Protein AF-A0AAQ1GKQ0-F1 (afdb_monomer_lite)

Foldseek 3Di:
DKWWFFFAADPVDPDPCRRTPIFIADPVVCVVTHTPDTPTDDQAAGPPPRDRPDD

pLDDT: mean 85.99, std 9.81, range [50.16, 94.06]

Radius of gyration: 11.34 Å; chains: 1; bounding box: 29×19×31 Å

Sequence (55 aa):
MNNSYQVQGDLASEKSSEAYPTMVLCEDCVANHEVLVDEGPSNEDCEDCGNSSDE

Structure (mmCIF, N/CA/C/O backbone):
data_AF-A0AAQ1GKQ0-F1
#
_entry.id   AF-A0AAQ1GKQ0-F1
#
loop_
_atom_site.group_PDB
_atom_site.id
_atom_site.type_symbol
_atom_site.label_atom_id
_atom_site.label_alt_id
_atom_site.label_comp_id
_atom_site.label_asym_id
_atom_site.label_entity_id
_atom_site.label_seq_id
_atom_site.pdbx_PDB_ins_code
_atom_site.Cartn_x
_atom_site.Cartn_y
_atom_site.Cartn_z
_atom_site.occupancy
_atom_site.B_iso_or_equiv
_atom_site.auth_seq_id
_atom_site.auth_comp_id
_atom_site.auth_asym_id
_atom_site.auth_atom_id
_atom_site.pdbx_PDB_model_num
ATOM 1 N N . MET A 1 1 ? 10.546 0.934 -10.905 1.00 76.75 1 MET A N 1
ATOM 2 C CA . MET A 1 1 ? 11.183 1.651 -9.775 1.00 76.75 1 MET A CA 1
ATOM 3 C C . MET A 1 1 ? 10.220 1.556 -8.608 1.00 76.75 1 MET A C 1
ATOM 5 O O . MET A 1 1 ? 9.023 1.661 -8.849 1.00 76.75 1 MET A O 1
ATOM 9 N N . ASN A 1 2 ? 10.700 1.272 -7.399 1.00 90.19 2 ASN A N 1
ATOM 10 C CA . ASN A 1 2 ? 9.816 1.042 -6.255 1.00 90.19 2 ASN A CA 1
ATOM 11 C C . ASN A 1 2 ? 9.639 2.345 -5.481 1.00 90.19 2 ASN A C 1
ATOM 13 O O . ASN A 1 2 ? 10.575 3.139 -5.384 1.00 90.19 2 ASN A O 1
ATOM 17 N N . ASN A 1 3 ? 8.455 2.558 -4.925 1.00 93.19 3 ASN A N 1
ATOM 18 C CA . ASN A 1 3 ? 8.121 3.768 -4.186 1.00 93.1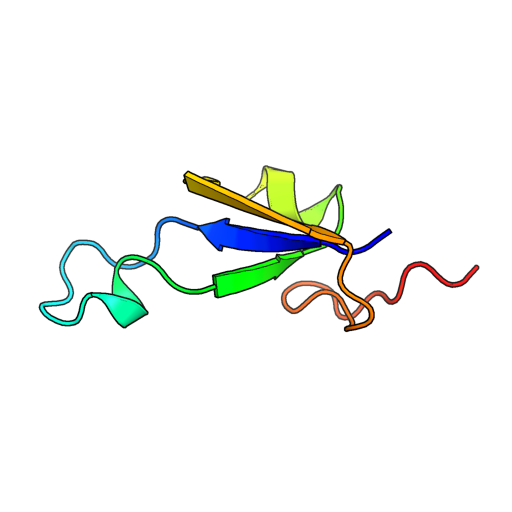9 3 ASN A CA 1
ATOM 19 C C . ASN A 1 3 ? 7.449 3.393 -2.868 1.00 93.19 3 ASN A C 1
ATOM 21 O O . ASN A 1 3 ? 6.770 2.370 -2.759 1.00 93.19 3 ASN A O 1
ATOM 25 N N . SER A 1 4 ? 7.655 4.237 -1.867 1.00 93.62 4 SER A N 1
ATOM 26 C CA . SER A 1 4 ? 6.981 4.134 -0.581 1.00 93.62 4 SER A CA 1
ATOM 27 C C . SER A 1 4 ? 5.617 4.803 -0.682 1.00 93.62 4 SER A C 1
ATOM 29 O O . SER A 1 4 ? 5.517 5.984 -1.018 1.00 93.62 4 SER A O 1
ATOM 31 N N . TYR A 1 5 ? 4.566 4.062 -0.354 1.00 93.25 5 TYR A N 1
ATOM 32 C CA . TYR A 1 5 ? 3.193 4.544 -0.394 1.00 93.25 5 TYR A CA 1
ATOM 33 C C . TYR A 1 5 ? 2.524 4.334 0.954 1.00 93.25 5 TYR A C 1
ATOM 35 O O . TYR A 1 5 ? 2.612 3.255 1.537 1.00 93.25 5 TYR A O 1
ATOM 43 N N . GLN A 1 6 ? 1.799 5.338 1.435 1.00 93.69 6 GLN A N 1
ATOM 44 C CA . GLN A 1 6 ? 0.801 5.117 2.472 1.00 93.69 6 GLN A CA 1
ATOM 45 C C . GLN A 1 6 ? -0.487 4.676 1.791 1.00 93.69 6 GLN A C 1
ATOM 47 O O . GLN A 1 6 ? -1.058 5.431 1.000 1.00 93.69 6 GLN A O 1
ATOM 52 N N . VAL A 1 7 ? -0.934 3.461 2.086 1.00 93.25 7 VAL A N 1
ATOM 53 C CA . VAL A 1 7 ? -2.151 2.895 1.502 1.00 93.25 7 VAL A CA 1
ATOM 54 C C . VAL A 1 7 ? -3.244 2.773 2.551 1.00 93.25 7 VAL A C 1
ATOM 56 O O . VAL A 1 7 ? -2.975 2.768 3.752 1.00 93.25 7 VAL A O 1
ATOM 59 N N . GLN A 1 8 ? -4.491 2.669 2.107 1.00 91.38 8 GLN A N 1
ATOM 60 C CA . GLN A 1 8 ? -5.600 2.359 2.997 1.00 91.38 8 GLN A CA 1
ATOM 61 C C . GLN A 1 8 ? -5.555 0.880 3.401 1.00 91.38 8 GLN A C 1
ATOM 63 O O . GLN A 1 8 ? -5.643 -0.014 2.560 1.00 91.38 8 GLN A O 1
ATOM 68 N N . GLY A 1 9 ? -5.408 0.644 4.699 1.00 87.38 9 GLY A N 1
ATOM 69 C CA . GLY A 1 9 ? -5.463 -0.663 5.338 1.00 87.38 9 GLY A CA 1
ATOM 70 C C . GLY A 1 9 ? -6.814 -0.904 6.005 1.00 87.38 9 GLY A C 1
ATOM 71 O O . GLY A 1 9 ? -7.875 -0.638 5.436 1.00 87.38 9 GLY A O 1
ATOM 72 N N . ASP A 1 10 ? -6.783 -1.420 7.231 1.00 83.94 10 ASP A N 1
ATOM 73 C CA . ASP A 1 10 ? -7.986 -1.840 7.940 1.00 83.94 10 ASP A CA 1
ATOM 74 C C . ASP A 1 10 ? -8.598 -0.676 8.733 1.00 83.94 10 ASP A C 1
ATOM 76 O O . ASP A 1 10 ? -8.224 -0.389 9.870 1.00 83.94 10 ASP A O 1
ATOM 80 N N . LEU A 1 11 ? -9.555 0.023 8.115 1.00 81.00 11 LEU A N 1
ATOM 81 C CA . LEU A 1 11 ? -10.256 1.158 8.731 1.00 81.00 11 LEU A CA 1
ATOM 82 C C . LEU A 1 11 ? -11.105 0.769 9.953 1.00 81.00 11 LEU A C 1
ATOM 84 O O . LEU A 1 11 ? -11.558 1.651 10.685 1.00 81.00 11 LEU A O 1
ATOM 88 N N . ALA A 1 12 ? -11.361 -0.527 1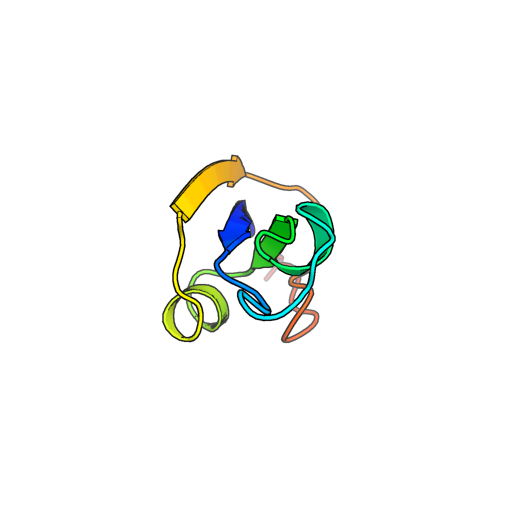0.163 1.00 83.12 12 ALA A N 1
ATOM 89 C CA . ALA A 1 12 ? -12.021 -1.011 11.37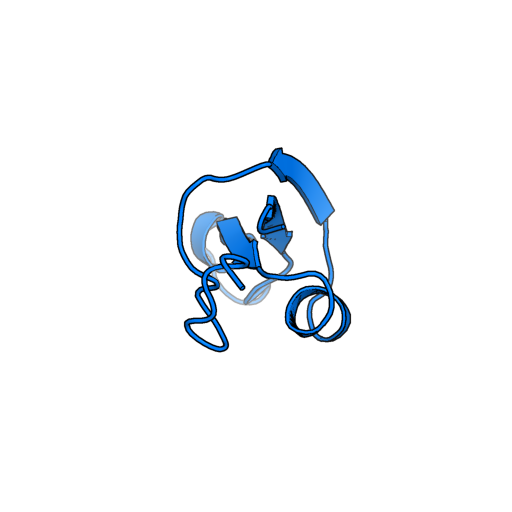0 1.00 83.12 12 ALA A CA 1
ATOM 90 C C . ALA A 1 12 ? -11.039 -1.159 12.545 1.00 83.12 12 ALA A C 1
ATOM 92 O O . ALA A 1 12 ? -11.481 -1.331 13.683 1.00 83.12 12 ALA A O 1
ATOM 93 N N . SER A 1 13 ? -9.730 -1.064 12.295 1.00 76.38 13 SER A N 1
ATOM 94 C CA . SER A 1 13 ? -8.716 -1.106 13.338 1.00 76.38 13 SER A CA 1
ATOM 95 C C . SER A 1 13 ? -8.624 0.231 14.077 1.00 76.38 13 SER A C 1
ATOM 97 O O . SER A 1 13 ? -8.501 1.303 13.487 1.00 76.38 13 SER A O 1
ATOM 99 N N . GLU A 1 14 ? -8.636 0.174 15.410 1.00 76.50 14 GLU A N 1
ATOM 100 C CA . GLU A 1 14 ? -8.459 1.350 16.276 1.00 76.50 14 GLU A CA 1
ATOM 101 C C . GLU A 1 14 ? -7.037 1.934 16.180 1.00 76.50 14 GLU A C 1
ATOM 103 O O . GLU A 1 14 ? -6.789 3.063 16.616 1.00 76.50 14 GLU A O 1
ATOM 108 N N . LYS A 1 15 ? -6.084 1.187 15.604 1.00 77.31 15 LYS A N 1
ATOM 109 C CA . LYS A 1 15 ? -4.712 1.649 15.402 1.00 77.31 15 LYS A CA 1
ATOM 110 C C . LYS A 1 15 ? -4.528 2.294 14.038 1.00 77.31 15 LYS A C 1
ATOM 112 O O . LYS A 1 15 ? -4.608 1.651 12.997 1.00 77.31 15 LYS A O 1
ATOM 117 N N . SER A 1 16 ? -4.117 3.557 14.066 1.00 73.00 16 SER A N 1
ATOM 118 C CA . SER A 1 16 ? -3.853 4.366 12.873 1.00 73.00 16 SER A CA 1
ATOM 119 C C . SER A 1 16 ? -2.814 3.751 11.926 1.00 73.00 16 SER A C 1
ATOM 121 O O . SER A 1 16 ? -2.931 3.921 10.722 1.00 73.00 16 SER A O 1
ATOM 123 N N . SER A 1 17 ? -1.827 3.015 12.449 1.00 76.38 17 SER A N 1
ATOM 124 C CA . SER A 1 17 ? -0.814 2.325 11.634 1.00 76.38 17 SER A CA 1
ATOM 125 C C . SER A 1 17 ? -1.358 1.113 10.874 1.00 76.38 17 SER A C 1
ATOM 127 O O . SER A 1 17 ? -0.785 0.736 9.861 1.00 76.38 17 SER A O 1
ATOM 129 N N . GLU A 1 18 ? -2.437 0.496 11.360 1.00 79.44 18 GLU A N 1
ATOM 130 C CA . GLU A 1 18 ? -3.102 -0.632 10.693 1.00 79.44 18 GLU A CA 1
ATOM 131 C C . GLU A 1 18 ? -4.157 -0.133 9.699 1.00 79.44 18 GLU A C 1
ATOM 133 O O . GLU A 1 18 ? -4.351 -0.734 8.646 1.00 79.44 18 GLU A O 1
ATOM 138 N N . ALA A 1 19 ? -4.789 1.004 10.005 1.00 87.12 19 ALA A N 1
ATOM 139 C CA . ALA A 1 19 ? -5.696 1.695 9.096 1.00 87.12 19 ALA A CA 1
ATOM 140 C C . ALA A 1 19 ? -4.970 2.331 7.902 1.00 87.12 19 ALA A C 1
ATOM 142 O O . ALA A 1 19 ? -5.543 2.404 6.818 1.00 87.12 19 ALA A O 1
ATOM 143 N N . TYR A 1 20 ? -3.724 2.779 8.091 1.00 89.69 20 TYR A N 1
ATOM 144 C CA . TYR A 1 20 ? -2.927 3.462 7.069 1.00 89.69 20 TYR A CA 1
ATOM 145 C C . TYR A 1 20 ? -1.468 2.976 7.067 1.00 89.69 20 TYR A C 1
ATOM 147 O O . TYR A 1 20 ? -0.566 3.720 7.472 1.00 89.69 20 TYR A O 1
ATOM 155 N N . PRO A 1 21 ? -1.212 1.716 6.679 1.00 92.00 21 PRO A N 1
ATOM 156 C CA . PRO A 1 21 ? 0.141 1.193 6.610 1.00 92.00 21 PRO A CA 1
ATOM 157 C C . PRO A 1 21 ? 0.936 1.857 5.480 1.00 92.00 21 PRO A C 1
ATOM 159 O O . PRO A 1 21 ? 0.412 2.159 4.405 1.00 92.00 21 PRO A O 1
ATOM 162 N N . THR A 1 22 ? 2.230 2.051 5.726 1.00 92.12 22 THR A N 1
ATOM 163 C CA . THR A 1 22 ? 3.194 2.431 4.692 1.00 92.12 22 THR A CA 1
ATOM 164 C C . THR A 1 22 ? 3.803 1.164 4.109 1.00 92.12 22 THR A C 1
ATOM 166 O O . THR A 1 22 ? 4.332 0.348 4.862 1.00 92.12 22 THR A O 1
ATOM 169 N N . MET A 1 23 ? 3.729 0.998 2.791 1.00 92.44 23 MET A N 1
ATOM 170 C CA . MET A 1 23 ? 4.255 -0.163 2.075 1.00 92.44 23 MET A CA 1
ATOM 171 C C . MET A 1 23 ? 5.057 0.284 0.858 1.00 92.44 23 MET A C 1
ATOM 173 O O . MET A 1 23 ? 4.705 1.260 0.192 1.00 92.44 23 MET A O 1
ATOM 177 N N . VAL A 1 24 ? 6.132 -0.441 0.563 1.00 94.06 24 VAL A N 1
ATOM 178 C CA . VAL A 1 24 ? 6.919 -0.223 -0.650 1.00 94.06 24 VAL A CA 1
ATOM 179 C C . VAL A 1 24 ? 6.309 -1.060 -1.759 1.00 94.06 24 VAL A C 1
ATOM 181 O O . VAL A 1 24 ? 6.239 -2.280 -1.649 1.00 94.06 24 VAL A O 1
ATOM 184 N N .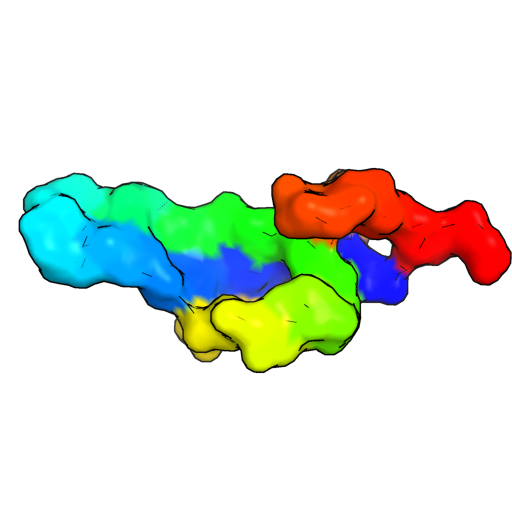 LEU A 1 25 ? 5.829 -0.418 -2.820 1.00 92.94 25 LEU A N 1
ATOM 185 C CA . LEU A 1 25 ? 5.166 -1.103 -3.928 1.00 92.94 25 LEU A CA 1
ATOM 186 C C . LEU A 1 25 ? 5.823 -0.721 -5.255 1.00 92.94 25 LEU A C 1
ATOM 188 O O . LEU A 1 25 ? 6.370 0.373 -5.416 1.00 92.94 25 LEU A O 1
ATOM 19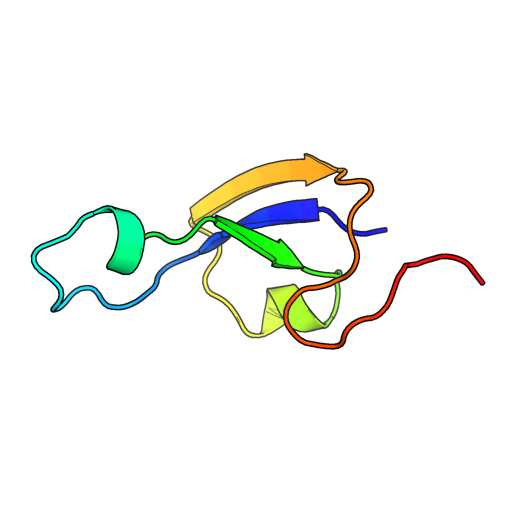2 N N . CYS A 1 26 ? 5.783 -1.642 -6.213 1.00 91.88 26 CYS A N 1
ATOM 193 C CA . CYS A 1 26 ? 6.102 -1.349 -7.604 1.00 91.88 26 CYS A CA 1
ATOM 194 C C . CYS A 1 26 ? 4.868 -0.787 -8.330 1.00 91.88 26 CYS A C 1
ATOM 196 O O . CYS A 1 26 ? 3.747 -0.865 -7.828 1.00 91.88 26 CYS A O 1
ATOM 198 N N . GLU A 1 27 ? 5.067 -0.257 -9.536 1.00 87.44 27 GLU A N 1
ATOM 199 C CA . GLU A 1 27 ? 4.006 0.363 -10.349 1.00 87.44 27 GLU A CA 1
ATOM 200 C C . GLU A 1 27 ? 2.849 -0.591 -10.706 1.00 87.44 27 GLU A C 1
ATOM 202 O O . GLU A 1 27 ? 1.736 -0.137 -10.962 1.00 87.44 27 GLU A O 1
ATOM 207 N N . ASP A 1 28 ? 3.087 -1.905 -10.691 1.00 90.62 28 ASP A N 1
ATOM 208 C CA . ASP A 1 28 ? 2.059 -2.917 -10.960 1.00 90.62 28 ASP A CA 1
ATOM 209 C C . ASP A 1 28 ? 1.270 -3.266 -9.686 1.00 90.62 28 ASP A C 1
ATOM 211 O O . ASP A 1 28 ? 0.039 -3.209 -9.656 1.00 90.62 28 ASP A O 1
ATOM 215 N N . CYS A 1 29 ? 1.976 -3.528 -8.582 1.00 91.88 29 CYS A N 1
ATOM 216 C CA . CYS A 1 29 ? 1.352 -3.851 -7.300 1.00 91.88 29 CYS A CA 1
ATOM 217 C C . CYS A 1 29 ? 0.582 -2.660 -6.727 1.00 91.88 29 CYS A C 1
ATOM 219 O O . CYS A 1 29 ? -0.529 -2.843 -6.236 1.00 91.88 29 CYS A O 1
ATOM 221 N N . VAL A 1 30 ? 1.107 -1.434 -6.846 1.00 91.12 30 VAL A N 1
ATOM 222 C CA . VAL A 1 30 ? 0.441 -0.224 -6.335 1.00 91.12 30 VAL A CA 1
ATOM 223 C C . VAL A 1 30 ? -0.947 -0.019 -6.944 1.00 91.12 30 VAL A C 1
ATOM 225 O O . VAL A 1 30 ? -1.833 0.495 -6.270 1.00 91.12 30 VAL A O 1
ATOM 228 N N . ALA A 1 31 ? -1.187 -0.496 -8.170 1.00 90.06 31 ALA A N 1
ATOM 229 C 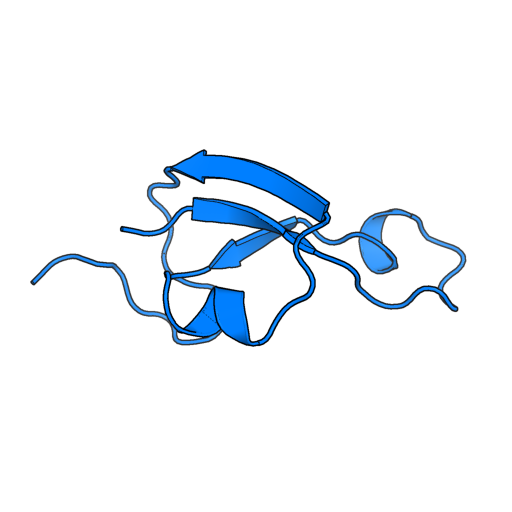CA . ALA A 1 31 ? -2.498 -0.422 -8.813 1.00 90.06 31 ALA A CA 1
ATOM 230 C C . ALA A 1 31 ? -3.584 -1.246 -8.093 1.00 90.06 31 ALA A C 1
ATOM 232 O O . ALA A 1 31 ? -4.774 -0.989 -8.285 1.00 90.06 31 ALA A O 1
ATOM 233 N N . ASN A 1 32 ? -3.192 -2.219 -7.263 1.00 91.62 32 ASN A N 1
ATOM 234 C CA . ASN A 1 32 ? -4.104 -3.037 -6.459 1.00 91.62 32 ASN A CA 1
ATOM 235 C C . ASN A 1 32 ? -4.384 -2.440 -5.070 1.00 91.62 32 ASN A C 1
ATOM 237 O O . ASN A 1 32 ? -5.219 -2.972 -4.338 1.00 91.62 32 ASN A O 1
ATOM 241 N N . HIS A 1 33 ? -3.723 -1.340 -4.706 1.00 90.25 33 HIS A N 1
ATOM 242 C CA . HIS A 1 33 ? -3.883 -0.683 -3.414 1.00 90.25 33 HIS A CA 1
ATOM 243 C C . HIS A 1 33 ? -4.448 0.731 -3.568 1.00 90.25 33 HIS A C 1
ATOM 245 O O . HIS A 1 33 ? -4.186 1.439 -4.539 1.00 90.25 33 HIS A O 1
ATOM 251 N N . GLU A 1 34 ? -5.212 1.177 -2.571 1.00 93.38 34 GLU A N 1
ATOM 252 C CA . GLU A 1 34 ? -5.697 2.555 -2.522 1.00 93.38 34 GLU A CA 1
ATOM 253 C C . GLU A 1 34 ? -4.635 3.453 -1.879 1.00 93.38 34 GLU A C 1
ATOM 255 O O . GLU A 1 34 ? -4.493 3.490 -0.656 1.00 93.38 34 GLU A O 1
ATOM 260 N N . VAL A 1 35 ? -3.854 4.143 -2.715 1.00 93.06 35 VAL A N 1
ATOM 261 C CA . VAL A 1 35 ? -2.794 5.064 -2.279 1.00 93.06 35 VAL A CA 1
ATOM 262 C C . VAL A 1 35 ? -3.390 6.366 -1.757 1.00 93.06 35 VAL A C 1
ATOM 264 O O . VAL A 1 35 ? -4.125 7.062 -2.455 1.00 93.06 35 VAL A O 1
ATOM 267 N N . LEU A 1 36 ? -3.002 6.722 -0.538 1.00 92.00 36 LEU A N 1
ATOM 268 C CA . LEU A 1 36 ? -3.361 7.971 0.127 1.00 92.00 36 LEU A CA 1
ATOM 269 C C . LEU A 1 36 ? -2.241 9.005 -0.005 1.00 92.00 36 LEU A C 1
ATOM 271 O O . LEU A 1 36 ? -2.513 10.182 -0.243 1.00 92.00 36 LEU A O 1
ATOM 275 N N . VAL A 1 37 ? -0.988 8.562 0.147 1.00 92.06 37 VAL A N 1
ATOM 276 C CA . VAL A 1 37 ? 0.211 9.409 0.077 1.00 92.06 37 VAL A CA 1
ATOM 277 C C . VAL A 1 37 ? 1.316 8.672 -0.678 1.00 92.06 37 VAL A C 1
ATOM 279 O O . VAL A 1 37 ? 1.593 7.511 -0.386 1.00 92.06 37 VAL A O 1
ATOM 282 N N . ASP A 1 38 ? 1.950 9.354 -1.631 1.00 92.75 38 ASP A N 1
ATOM 283 C CA . ASP A 1 38 ? 3.224 8.941 -2.232 1.00 92.75 38 ASP A CA 1
ATOM 284 C C . ASP A 1 38 ? 4.359 9.618 -1.453 1.00 92.75 38 ASP A C 1
ATOM 286 O O . ASP A 1 38 ? 4.471 10.845 -1.447 1.00 92.75 38 ASP A O 1
ATOM 290 N N . GLU A 1 39 ? 5.168 8.819 -0.756 1.00 91.31 39 GLU A N 1
ATOM 291 C CA . GLU A 1 39 ? 6.339 9.290 0.002 1.00 91.31 39 GLU A CA 1
ATOM 292 C C . GLU A 1 39 ? 7.579 9.420 -0.906 1.00 91.31 39 GLU A C 1
ATOM 294 O O . GLU A 1 39 ? 8.588 10.012 -0.516 1.00 91.31 39 GLU A O 1
ATOM 299 N N . GLY A 1 40 ? 7.495 8.898 -2.135 1.00 89.94 40 GLY A N 1
ATOM 300 C CA . GLY A 1 40 ? 8.529 8.975 -3.158 1.00 89.94 40 GLY A CA 1
ATOM 301 C C . GLY A 1 40 ? 9.309 7.669 -3.352 1.00 89.94 40 GLY A C 1
ATOM 302 O O . GLY A 1 40 ? 8.933 6.618 -2.826 1.00 89.94 40 GLY A O 1
ATOM 303 N N . PRO A 1 41 ? 10.394 7.711 -4.148 1.00 90.38 41 PRO A N 1
ATOM 304 C CA . PRO A 1 41 ? 11.139 6.519 -4.523 1.00 90.38 41 PRO A CA 1
ATOM 305 C C . PRO A 1 41 ? 11.830 5.880 -3.325 1.00 90.38 41 PRO A C 1
ATOM 307 O O . PRO A 1 41 ? 12.475 6.553 -2.519 1.00 90.38 41 PRO A O 1
ATOM 310 N N . SER A 1 42 ? 11.720 4.560 -3.257 1.00 88.44 42 SER A N 1
ATOM 311 C CA . SER A 1 42 ? 12.341 3.716 -2.250 1.00 88.44 42 SER A CA 1
ATOM 312 C C . SER A 1 42 ? 13.364 2.795 -2.895 1.00 88.44 42 SER A C 1
ATOM 314 O O . SER A 1 42 ? 13.235 2.387 -4.050 1.00 88.44 42 SER A O 1
ATOM 316 N N . ASN A 1 43 ? 14.398 2.466 -2.127 1.00 86.00 43 ASN A N 1
ATOM 317 C CA . ASN A 1 43 ? 15.443 1.537 -2.545 1.00 86.00 43 ASN A CA 1
ATOM 318 C C . ASN A 1 43 ? 15.168 0.096 -2.086 1.00 86.00 43 ASN A C 1
ATOM 320 O O . ASN A 1 43 ? 16.026 -0.764 -2.277 1.00 86.00 43 ASN A O 1
ATOM 324 N N . GLU A 1 44 ? 14.016 -0.132 -1.453 1.00 88.94 44 GLU A N 1
ATOM 325 C CA . GLU A 1 44 ? 13.571 -1.440 -0.980 1.00 88.94 44 GLU A CA 1
ATOM 326 C C . GLU A 1 44 ? 12.774 -2.190 -2.053 1.00 88.94 44 GLU A C 1
ATOM 328 O O . GLU A 1 44 ? 12.240 -1.606 -3.004 1.00 88.94 44 GLU A O 1
ATOM 333 N N . ASP A 1 45 ? 12.715 -3.509 -1.901 1.00 90.12 45 ASP A N 1
ATOM 334 C CA . ASP A 1 45 ? 11.933 -4.395 -2.750 1.00 90.12 45 ASP A CA 1
ATOM 335 C C . ASP A 1 45 ? 10.428 -4.149 -2.579 1.00 90.12 45 ASP A C 1
ATOM 337 O O . ASP A 1 45 ? 9.966 -3.623 -1.567 1.00 90.12 45 ASP A O 1
ATOM 341 N N . CYS A 1 46 ? 9.643 -4.514 -3.592 1.00 91.69 46 CYS A N 1
ATOM 342 C CA . CYS A 1 46 ? 8.194 -4.436 -3.481 1.00 91.69 46 CYS A CA 1
ATOM 343 C C . CYS A 1 46 ? 7.705 -5.421 -2.407 1.00 91.69 46 CYS A C 1
ATOM 345 O O . CYS A 1 46 ? 7.914 -6.620 -2.545 1.00 91.69 46 CYS A O 1
ATOM 347 N N . GLU A 1 47 ? 6.979 -4.945 -1.400 1.00 90.12 47 GLU A N 1
ATOM 348 C CA . GLU A 1 47 ? 6.462 -5.760 -0.289 1.00 90.12 47 GLU A CA 1
ATOM 349 C C . GLU A 1 47 ? 5.440 -6.817 -0.753 1.00 90.12 47 GLU A C 1
ATOM 351 O O . GLU A 1 47 ? 5.301 -7.864 -0.129 1.00 90.12 47 GLU A O 1
ATOM 356 N N . ASP A 1 48 ? 4.736 -6.563 -1.863 1.00 89.62 48 ASP A N 1
ATOM 357 C CA . ASP A 1 48 ? 3.720 -7.477 -2.404 1.00 89.62 48 ASP A CA 1
ATOM 358 C C . ASP A 1 48 ? 4.306 -8.584 -3.307 1.00 89.62 48 ASP A C 1
ATOM 360 O O . ASP A 1 48 ? 4.072 -9.772 -3.081 1.00 89.62 48 ASP A O 1
ATOM 364 N N . CYS A 1 49 ? 5.110 -8.221 -4.316 1.00 90.25 49 CYS A N 1
ATOM 365 C CA . CYS A 1 49 ? 5.671 -9.182 -5.277 1.00 90.25 49 CYS A CA 1
ATOM 366 C C . CYS A 1 49 ? 7.153 -9.534 -5.059 1.00 90.25 49 CYS A C 1
ATOM 368 O O . CYS A 1 49 ? 7.661 -10.446 -5.711 1.00 90.25 49 CYS A O 1
ATOM 370 N N . GLY A 1 50 ? 7.862 -8.824 -4.181 1.00 84.62 50 GLY A N 1
ATOM 371 C CA . GLY A 1 50 ? 9.294 -9.010 -3.926 1.00 84.62 50 GLY A CA 1
ATOM 372 C C . GLY A 1 50 ? 10.214 -8.526 -5.049 1.00 84.62 50 GLY A C 1
ATOM 373 O O . GLY A 1 50 ? 11.399 -8.838 -5.031 1.00 84.62 50 GLY A O 1
ATOM 374 N N . ASN A 1 51 ? 9.690 -7.813 -6.051 1.00 79.69 51 ASN A N 1
ATOM 375 C CA . ASN A 1 51 ? 10.485 -7.377 -7.193 1.00 79.69 51 ASN A CA 1
ATOM 376 C C . ASN A 1 51 ? 11.282 -6.106 -6.846 1.00 79.69 51 ASN A C 1
ATOM 378 O O . ASN A 1 51 ? 10.694 -5.051 -6.574 1.00 79.69 51 ASN A O 1
ATOM 382 N N . SER A 1 52 ? 12.611 -6.184 -6.877 1.00 66.56 52 SER A N 1
ATOM 383 C CA . SER A 1 52 ? 13.490 -5.021 -7.036 1.00 66.56 52 SER A CA 1
ATOM 384 C C . SER A 1 52 ? 13.509 -4.693 -8.517 1.00 66.56 52 SER A C 1
ATOM 386 O O . SER A 1 52 ? 13.821 -5.548 -9.333 1.00 66.56 52 SER A O 1
ATOM 388 N N . SER A 1 53 ? 13.168 -3.464 -8.895 1.00 59.50 53 SER A N 1
ATOM 389 C CA . SER A 1 53 ? 13.232 -3.024 -10.296 1.00 59.50 53 SER A CA 1
ATOM 390 C C . SER A 1 53 ? 14.689 -2.881 -10.799 1.00 59.50 53 SER A C 1
ATOM 392 O O . SER A 1 53 ? 15.081 -1.784 -11.194 1.00 59.50 53 SER A O 1
ATOM 394 N N . ASP A 1 54 ? 15.486 -3.949 -10.742 1.00 53.62 54 ASP A N 1
ATOM 395 C CA . ASP A 1 54 ? 16.868 -4.051 -11.224 1.00 53.62 54 ASP A CA 1
ATOM 396 C C . ASP A 1 54 ? 16.937 -5.182 -12.273 1.00 53.62 54 ASP A C 1
ATOM 398 O O . ASP A 1 54 ? 17.391 -6.290 -11.998 1.00 53.62 54 ASP A O 1
ATOM 402 N N . GLU A 1 55 ? 16.416 -4.910 -13.476 1.00 50.16 55 GLU A N 1
ATOM 403 C CA . GLU A 1 55 ? 16.762 -5.628 -14.719 1.00 50.16 55 GLU A CA 1
ATOM 404 C C . GLU A 1 55 ? 16.960 -4.640 -15.876 1.00 50.16 55 GLU A C 1
ATOM 406 O O . GLU A 1 55 ? 16.098 -3.746 -16.061 1.00 50.16 55 GLU A O 1
#

Secondary structure (DSSP, 8-state):
-EEEEEE---TTSSSHHHHS-EEEE-TTGGGGS-EEEEEEEESSPPTTT---S--

Organism: NCBI:txid92647